Protein AF-A0A2P2JIM6-F1 (afdb_monomer_lite)

pLDDT: mean 84.63, std 5.93, range [65.19, 93.25]

Radius of gyration: 16.38 Å; chains: 1; bounding box: 48×23×27 Å

Foldseek 3Di:
DDPQQDWDWDADPVRDIDIGRDPSHCLCVDPPHDPDDDDDCPPDNCVPVDDDDPPDDD

InterPro domains:
  IPR039169 Protein Abitram [PTHR13651] (1-57)

Organism: Rhizophora mucronata (NCBI:txid61149)

Structure (mmCIF, N/CA/C/O backbone):
data_AF-A0A2P2JIM6-F1
#
_entry.id   AF-A0A2P2JIM6-F1
#
loop_
_atom_site.group_PDB
_atom_site.id
_atom_site.type_symbol
_atom_site.label_atom_id
_atom_site.label_alt_id
_atom_site.label_comp_id
_atom_site.label_asym_id
_atom_site.label_entity_id
_atom_site.label_seq_id
_atom_site.pdbx_PDB_ins_code
_atom_site.Cartn_x
_atom_site.Cartn_y
_atom_site.Cartn_z
_atom_site.occupancy
_atom_site.B_iso_or_equiv
_atom_site.auth_seq_id
_atom_site.auth_comp_id
_atom_site.auth_asym_id
_atom_site.auth_atom_id
_atom_site.pdbx_PDB_model_num
ATOM 1 N N . MET A 1 1 ? -18.284 5.977 -7.174 1.00 65.19 1 MET A N 1
ATOM 2 C CA . MET A 1 1 ? -17.481 5.652 -5.975 1.00 65.19 1 MET A CA 1
ATOM 3 C C . MET A 1 1 ? -18.460 5.243 -4.883 1.00 65.19 1 MET A C 1
ATOM 5 O O . MET A 1 1 ? -19.399 5.998 -4.660 1.00 65.19 1 MET A O 1
ATOM 9 N N . LYS A 1 2 ? -18.356 4.038 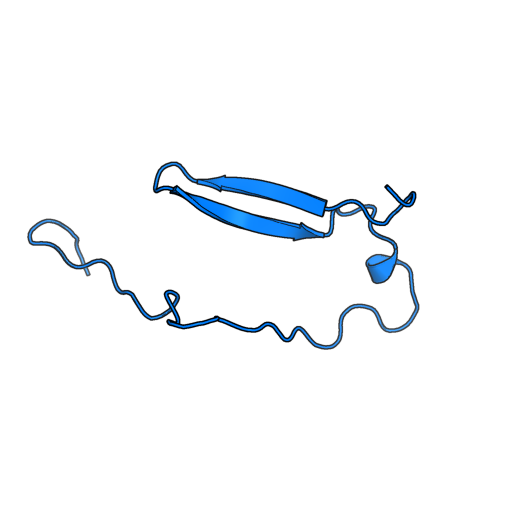-4.307 1.00 81.31 2 LYS A N 1
ATOM 10 C CA . LYS A 1 2 ? -19.265 3.631 -3.220 1.00 81.31 2 LYS A CA 1
ATOM 11 C C . LYS A 1 2 ? -18.821 4.316 -1.914 1.00 81.31 2 LYS A C 1
ATOM 13 O O . LYS A 1 2 ? -17.618 4.327 -1.654 1.00 81.31 2 LYS A O 1
ATOM 18 N N . PRO A 1 3 ? -19.736 4.892 -1.115 1.00 83.44 3 PRO A N 1
ATOM 19 C CA . PRO A 1 3 ? -19.390 5.449 0.193 1.00 83.44 3 PRO A CA 1
ATOM 20 C C . PRO A 1 3 ? -18.734 4.388 1.088 1.00 83.44 3 PRO A C 1
ATOM 22 O O . PRO A 1 3 ? -19.216 3.259 1.133 1.00 83.44 3 PRO A O 1
ATOM 25 N N . GLY A 1 4 ? -17.635 4.732 1.768 1.00 86.25 4 GLY A N 1
ATOM 26 C CA . GLY A 1 4 ? -16.894 3.804 2.637 1.00 86.25 4 GLY A C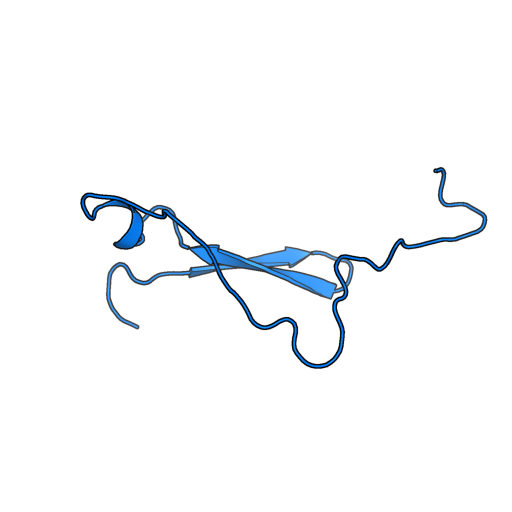A 1
ATOM 27 C C . GLY A 1 4 ? -16.050 2.750 1.908 1.00 86.25 4 GLY A C 1
ATOM 28 O O . GLY A 1 4 ? -15.600 1.800 2.538 1.00 86.25 4 GLY A O 1
ATOM 29 N N . TYR A 1 5 ? -15.846 2.889 0.594 1.00 89.06 5 TYR A N 1
ATOM 30 C CA . TYR A 1 5 ? -14.906 2.078 -0.199 1.00 89.06 5 TYR A CA 1
ATOM 31 C C . TYR A 1 5 ? -13.759 2.933 -0.748 1.00 89.06 5 TYR A C 1
ATOM 33 O O . TYR A 1 5 ? -13.303 2.785 -1.883 1.00 89.06 5 TYR A O 1
ATOM 41 N N . ASP A 1 6 ? -13.354 3.915 0.039 1.00 89.69 6 ASP A N 1
ATOM 42 C CA . ASP A 1 6 ? -12.320 4.874 -0.282 1.00 89.69 6 ASP A CA 1
ATOM 43 C C . ASP A 1 6 ? -10.919 4.280 -0.102 1.00 89.69 6 ASP A C 1
ATOM 45 O O . ASP A 1 6 ? -10.602 3.593 0.868 1.00 89.69 6 ASP A O 1
ATOM 49 N N . GLN A 1 7 ? -10.067 4.553 -1.083 1.00 91.62 7 GLN A N 1
ATOM 50 C CA . GLN A 1 7 ? -8.664 4.164 -1.091 1.00 91.62 7 GLN A CA 1
ATOM 51 C C . GLN A 1 7 ? -7.810 5.423 -1.065 1.00 91.62 7 GLN A C 1
ATOM 53 O O . GLN A 1 7 ? -8.230 6.480 -1.544 1.00 91.62 7 GLN A O 1
ATOM 58 N N . TYR A 1 8 ? -6.594 5.300 -0.552 1.00 91.19 8 TYR A N 1
ATOM 59 C CA . TYR A 1 8 ? -5.594 6.349 -0.653 1.00 91.19 8 TYR A CA 1
ATOM 60 C C . TYR A 1 8 ? -4.460 5.914 -1.575 1.00 91.19 8 TYR A C 1
ATOM 62 O O . TYR A 1 8 ? -4.116 4.734 -1.670 1.00 91.19 8 TYR A O 1
ATOM 70 N N . ILE A 1 9 ? -3.866 6.900 -2.240 1.00 91.38 9 ILE A N 1
ATOM 71 C CA . ILE A 1 9 ? -2.688 6.716 -3.081 1.00 91.38 9 ILE A CA 1
ATOM 72 C C . ILE A 1 9 ? -1.573 7.565 -2.491 1.00 91.38 9 ILE A C 1
ATOM 74 O O . ILE A 1 9 ? -1.663 8.792 -2.458 1.00 91.38 9 ILE A O 1
ATOM 78 N N . TYR A 1 10 ? -0.504 6.911 -2.056 1.00 91.69 10 TYR A N 1
ATOM 79 C CA . TYR A 1 10 ? 0.730 7.574 -1.669 1.00 91.69 10 TYR A CA 1
ATOM 80 C C . TYR A 1 10 ? 1.753 7.447 -2.794 1.00 91.69 10 TYR A C 1
ATOM 82 O O . TYR A 1 10 ? 2.189 6.349 -3.143 1.00 91.69 10 TYR A O 1
ATOM 90 N N . ARG A 1 11 ? 2.136 8.581 -3.381 1.00 93.25 11 ARG A N 1
ATOM 91 C CA . ARG A 1 11 ? 3.096 8.635 -4.484 1.00 93.25 11 ARG A CA 1
ATOM 92 C C . ARG A 1 11 ? 4.473 9.005 -3.948 1.00 93.25 11 ARG A C 1
ATOM 94 O O . ARG A 1 11 ? 4.672 10.104 -3.442 1.00 93.25 11 ARG A O 1
ATOM 101 N N . HIS A 1 12 ? 5.426 8.097 -4.098 1.00 86.88 12 HIS A N 1
ATOM 102 C CA . HIS A 1 12 ? 6.806 8.319 -3.701 1.00 86.88 12 HIS A CA 1
ATOM 103 C C . HIS A 1 12 ? 7.617 8.951 -4.847 1.00 86.8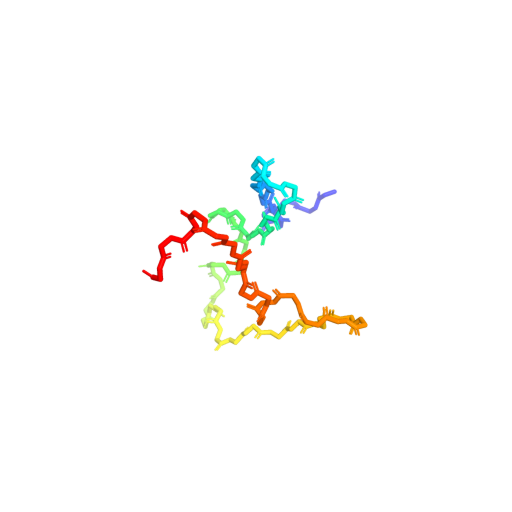8 12 HIS A C 1
ATOM 105 O O . HIS A 1 12 ? 7.349 8.732 -6.031 1.00 86.88 12 HIS A O 1
ATOM 111 N N . ALA A 1 13 ? 8.644 9.732 -4.503 1.00 86.50 13 ALA A N 1
ATOM 112 C CA . ALA A 1 13 ? 9.446 10.488 -5.470 1.00 86.50 13 ALA A CA 1
ATOM 113 C C . ALA A 1 13 ? 10.244 9.605 -6.452 1.00 86.50 13 ALA A C 1
ATOM 115 O O . ALA A 1 13 ? 10.576 10.044 -7.547 1.00 86.50 13 ALA A O 1
ATOM 116 N N . ASN A 1 14 ? 10.516 8.345 -6.097 1.00 83.31 14 ASN A N 1
ATOM 117 C CA . ASN A 1 14 ? 11.170 7.370 -6.984 1.00 83.31 14 ASN A CA 1
ATOM 118 C C . ASN A 1 14 ? 10.222 6.737 -8.027 1.00 83.31 14 ASN A C 1
ATOM 120 O O . ASN A 1 14 ? 10.601 5.763 -8.674 1.00 83.31 14 ASN A O 1
ATOM 124 N N . GLY A 1 15 ? 8.989 7.237 -8.155 1.00 81.19 15 GLY A N 1
ATOM 125 C CA . GLY A 1 15 ? 7.995 6.727 -9.100 1.00 81.19 15 GLY A CA 1
ATOM 126 C C . GLY A 1 15 ? 7.208 5.507 -8.612 1.00 81.19 15 GLY A C 1
ATOM 127 O O . GLY A 1 15 ? 6.323 5.050 -9.331 1.00 81.19 15 GLY A O 1
ATOM 128 N N . LEU A 1 16 ? 7.478 4.994 -7.406 1.00 83.94 16 LEU A N 1
ATOM 129 C CA . LEU A 1 16 ? 6.623 3.990 -6.771 1.00 83.94 16 LEU A CA 1
ATOM 130 C C . LEU A 1 16 ? 5.347 4.641 -6.225 1.00 83.94 16 LEU A C 1
ATOM 132 O O . LEU A 1 16 ? 5.365 5.773 -5.735 1.00 83.94 16 LEU A O 1
ATOM 136 N N . CYS A 1 17 ? 4.242 3.903 -6.274 1.00 89.38 17 CYS A N 1
ATOM 137 C CA . CYS A 1 17 ? 3.000 4.275 -5.613 1.00 89.38 17 CYS A CA 1
ATOM 138 C C . CYS A 1 17 ? 2.552 3.148 -4.686 1.00 89.38 17 CYS A C 1
ATOM 140 O O . CYS A 1 17 ? 2.661 1.971 -5.024 1.00 89.38 17 CYS A O 1
ATOM 142 N N . VAL A 1 18 ? 2.078 3.530 -3.505 1.00 88.31 18 VAL A N 1
ATOM 143 C CA . VAL A 1 18 ? 1.439 2.635 -2.544 1.00 88.31 18 VAL A CA 1
ATOM 144 C C . VAL A 1 18 ? -0.047 2.950 -2.573 1.00 88.31 18 VAL A C 1
ATOM 146 O O . VAL A 1 18 ? -0.434 4.109 -2.426 1.00 88.31 18 VAL A O 1
ATOM 149 N N . ILE A 1 19 ? -0.865 1.926 -2.786 1.00 90.44 19 ILE A N 1
ATOM 150 C CA . ILE A 1 19 ? -2.323 2.023 -2.746 1.00 90.44 19 ILE A CA 1
ATOM 151 C C . ILE A 1 19 ? -2.776 1.286 -1.491 1.00 90.44 19 ILE A C 1
ATOM 153 O O . ILE A 1 19 ? -2.339 0.162 -1.251 1.00 90.44 19 ILE A O 1
ATOM 157 N N . GLY A 1 20 ? -3.622 1.921 -0.686 1.00 90.50 20 GLY A N 1
ATOM 158 C CA . GLY A 1 20 ? -4.145 1.326 0.541 1.00 90.50 20 GLY A CA 1
ATOM 159 C C . GLY A 1 20 ? -5.608 1.673 0.776 1.00 90.50 20 GLY A C 1
ATOM 160 O O . GLY A 1 20 ? -6.179 2.531 0.102 1.00 90.50 20 GLY A O 1
ATOM 161 N N . LEU A 1 21 ? -6.220 0.991 1.740 1.00 92.25 21 LEU A N 1
ATOM 162 C CA . LEU A 1 21 ? -7.585 1.276 2.176 1.00 92.25 21 LEU A CA 1
ATOM 163 C C . LEU A 1 21 ? -7.575 2.484 3.112 1.00 92.25 21 LEU A C 1
ATOM 165 O O . LEU A 1 21 ? -6.757 2.548 4.030 1.00 92.25 21 LEU A O 1
ATOM 169 N N . ALA A 1 22 ? -8.471 3.444 2.892 1.00 90.00 22 ALA A N 1
ATOM 170 C CA . ALA A 1 22 ? -8.608 4.568 3.808 1.00 90.00 22 ALA A CA 1
ATOM 171 C C . ALA A 1 22 ? -9.069 4.085 5.200 1.00 90.00 22 ALA A C 1
ATOM 173 O O . ALA A 1 22 ? -9.781 3.085 5.287 1.00 90.00 22 ALA A O 1
ATOM 174 N N . PRO A 1 23 ? -8.739 4.792 6.297 1.00 86.31 23 PRO A N 1
ATOM 175 C CA . PRO A 1 23 ? -9.170 4.402 7.648 1.00 86.31 23 PRO A CA 1
ATOM 176 C C . PRO A 1 23 ? -10.694 4.279 7.802 1.00 86.31 23 PRO A C 1
ATOM 178 O O . PRO A 1 23 ? -11.197 3.552 8.652 1.00 86.31 23 PRO A O 1
ATOM 181 N N . THR A 1 24 ? -11.436 4.997 6.965 1.00 87.31 24 THR A N 1
ATOM 182 C CA . THR A 1 24 ? -12.898 5.010 6.872 1.00 87.31 24 THR A CA 1
ATOM 183 C C . THR A 1 24 ? -13.491 3.813 6.127 1.00 87.31 24 THR A C 1
ATOM 185 O O . THR A 1 24 ? -14.718 3.659 6.133 1.00 87.31 24 THR A O 1
ATOM 188 N N . HIS A 1 25 ? -12.656 2.966 5.521 1.00 90.31 25 HIS A N 1
ATOM 189 C CA . HIS A 1 25 ? -13.088 1.876 4.659 1.00 90.31 25 HIS A CA 1
ATOM 190 C C . HIS A 1 25 ? -13.880 0.808 5.434 1.00 90.31 25 HIS A C 1
ATOM 192 O O . HIS A 1 25 ? -13.511 0.402 6.536 1.00 90.31 25 HIS A O 1
ATOM 198 N N . VAL A 1 26 ? -14.966 0.316 4.835 1.00 89.56 26 VAL A N 1
ATOM 199 C CA . VAL A 1 26 ? -15.939 -0.591 5.472 1.00 89.56 26 VAL A CA 1
ATOM 200 C C . VAL A 1 26 ? -15.332 -1.913 5.949 1.00 89.56 26 VAL A C 1
ATOM 202 O O . VAL A 1 26 ? -15.718 -2.407 6.997 1.00 89.56 26 VAL A O 1
ATOM 205 N N . VAL A 1 27 ? -14.303 -2.414 5.258 1.00 87.56 27 VAL A N 1
ATOM 206 C CA . VAL A 1 27 ? -13.511 -3.601 5.652 1.00 87.56 27 VAL A CA 1
ATOM 207 C C . VAL A 1 27 ? -12.996 -3.553 7.095 1.00 87.56 27 VAL A C 1
ATOM 209 O O . VAL A 1 27 ? -12.803 -4.601 7.701 1.00 87.56 27 VAL A O 1
ATOM 212 N N . PHE A 1 28 ? -12.769 -2.365 7.662 1.00 86.44 28 PHE A N 1
ATOM 213 C CA . PHE A 1 28 ? -12.327 -2.230 9.053 1.00 86.44 28 PHE A CA 1
ATOM 214 C C . PHE A 1 28 ? -13.473 -2.270 10.076 1.00 86.44 28 PHE A C 1
ATOM 216 O O . PHE A 1 28 ? -13.209 -2.296 11.275 1.00 86.44 28 PHE A O 1
ATOM 223 N N . LYS A 1 29 ? -14.732 -2.233 9.626 1.00 84.38 29 LYS A N 1
ATOM 224 C CA . LYS A 1 29 ? -15.937 -2.208 10.472 1.00 84.38 29 LYS A CA 1
ATOM 225 C C . LYS A 1 29 ? -16.653 -3.557 10.538 1.00 84.38 29 LYS A C 1
ATOM 227 O O . LYS A 1 29 ? -17.430 -3.763 11.463 1.00 84.38 29 LYS A O 1
ATOM 232 N N . ASP A 1 30 ? -16.403 -4.441 9.577 1.00 80.69 30 ASP A N 1
ATOM 233 C CA . ASP A 1 30 ? -17.002 -5.774 9.534 1.00 80.69 30 ASP A CA 1
ATOM 234 C C . ASP A 1 30 ? -16.334 -6.707 10.564 1.00 80.69 30 ASP A C 1
ATOM 236 O O . ASP A 1 30 ? -15.108 -6.709 10.726 1.00 80.69 30 ASP A O 1
ATOM 240 N N . GLU A 1 31 ? -17.136 -7.513 11.271 1.00 80.69 31 GLU A N 1
ATOM 241 C CA . GLU A 1 31 ? -16.625 -8.524 12.206 1.00 80.69 31 GLU A CA 1
ATOM 242 C C . GLU A 1 31 ? -15.717 -9.522 11.469 1.00 80.69 31 GLU A C 1
ATOM 244 O O . GLU A 1 31 ? -16.101 -10.120 10.465 1.00 80.69 31 GLU A O 1
ATOM 249 N N . GLY A 1 32 ? -14.490 -9.690 11.968 1.00 81.31 32 GLY A N 1
ATOM 250 C CA . GLY A 1 32 ? -13.454 -10.534 11.359 1.00 81.31 32 GLY A CA 1
ATOM 251 C C . GLY A 1 32 ? -12.324 -9.756 10.678 1.00 81.31 32 GLY A C 1
ATOM 252 O O . GLY A 1 32 ? -11.206 -10.266 10.624 1.00 81.31 32 GLY A O 1
ATOM 253 N N . GLY A 1 33 ? -12.559 -8.509 10.252 1.00 85.06 33 GLY A N 1
ATOM 254 C CA . GLY A 1 33 ? -11.528 -7.631 9.684 1.00 85.06 33 GLY A CA 1
ATOM 255 C C . GLY A 1 33 ? -10.734 -8.235 8.512 1.00 85.06 33 GLY A C 1
ATOM 256 O O . GLY A 1 33 ? -11.185 -9.135 7.804 1.00 85.06 33 GLY A O 1
ATOM 257 N N . ILE A 1 34 ? -9.519 -7.720 8.286 1.00 87.12 34 ILE A N 1
ATOM 258 C CA . ILE A 1 34 ? -8.603 -8.242 7.260 1.00 87.12 34 ILE A CA 1
ATOM 259 C C . ILE A 1 34 ? -7.823 -9.423 7.843 1.00 87.12 34 ILE A C 1
ATOM 261 O O . ILE A 1 34 ? -6.931 -9.227 8.666 1.00 87.12 34 ILE A O 1
ATOM 265 N N . ILE A 1 35 ? -8.116 -10.637 7.378 1.00 90.31 35 ILE A N 1
ATOM 266 C CA . ILE A 1 35 ? -7.416 -11.863 7.806 1.00 90.31 35 ILE A CA 1
ATOM 267 C C . ILE A 1 35 ? -6.279 -12.279 6.865 1.00 90.31 35 ILE A C 1
ATOM 269 O O . ILE A 1 35 ? -5.350 -12.969 7.275 1.00 90.31 35 ILE A O 1
ATOM 273 N N . ALA A 1 36 ? -6.354 -11.875 5.598 1.00 89.19 36 ALA A N 1
ATOM 274 C CA . ALA A 1 36 ? -5.378 -12.198 4.569 1.00 89.19 36 ALA A CA 1
ATOM 275 C C . ALA A 1 36 ? -5.441 -11.163 3.441 1.00 89.19 36 ALA A C 1
ATOM 277 O O . ALA A 1 36 ? -6.484 -10.552 3.197 1.00 89.19 36 ALA A O 1
ATOM 278 N N . VAL A 1 37 ? -4.321 -10.987 2.744 1.00 86.06 37 VAL A N 1
ATOM 279 C CA . VAL A 1 37 ? -4.213 -10.152 1.547 1.00 86.06 37 VAL A CA 1
ATOM 280 C C . VAL A 1 37 ? -3.499 -10.976 0.487 1.00 86.06 37 VAL A C 1
ATOM 282 O O . VAL A 1 37 ? -2.416 -11.496 0.741 1.00 86.06 37 VAL A O 1
ATOM 285 N N . ASP A 1 38 ? -4.110 -11.078 -0.688 1.00 89.31 38 ASP A N 1
ATOM 286 C CA . ASP A 1 38 ? -3.525 -11.712 -1.865 1.00 89.31 38 ASP A CA 1
ATOM 287 C C . ASP A 1 38 ? -3.573 -10.731 -3.040 1.00 89.31 38 ASP A C 1
ATOM 289 O O . ASP A 1 38 ? -4.513 -9.939 -3.173 1.00 89.31 38 ASP A O 1
ATOM 293 N N . PHE A 1 39 ? -2.533 -10.740 -3.867 1.00 85.88 39 PHE A N 1
ATOM 294 C CA . PHE A 1 39 ? -2.424 -9.858 -5.021 1.00 85.88 39 PHE A CA 1
ATOM 295 C C . PHE A 1 39 ? -1.528 -10.461 -6.099 1.00 85.88 39 PHE A C 1
ATOM 297 O O . PHE A 1 39 ? -0.514 -11.103 -5.837 1.00 85.88 39 PHE A O 1
ATOM 304 N N . ASN A 1 40 ? -1.877 -10.187 -7.354 1.00 88.38 40 ASN A N 1
ATOM 305 C CA . ASN A 1 40 ? -1.090 -10.618 -8.499 1.00 88.38 40 ASN A CA 1
ATOM 306 C C . ASN A 1 40 ? 0.042 -9.612 -8.781 1.00 88.38 40 ASN A C 1
ATOM 308 O O . ASN A 1 40 ? -0.213 -8.438 -9.050 1.00 88.38 40 ASN A O 1
ATOM 312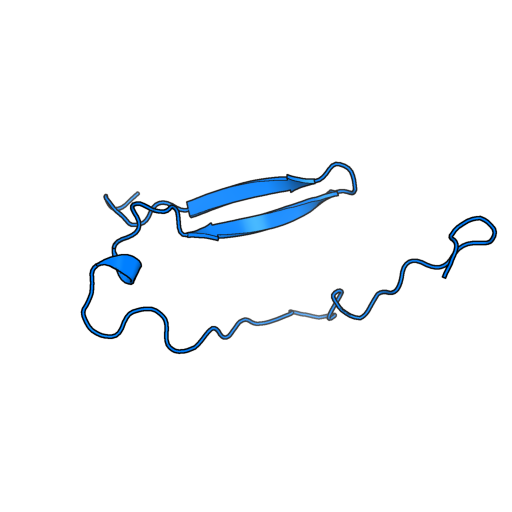 N N . VAL A 1 41 ? 1.293 -10.079 -8.762 1.00 84.69 41 VAL A N 1
ATOM 313 C 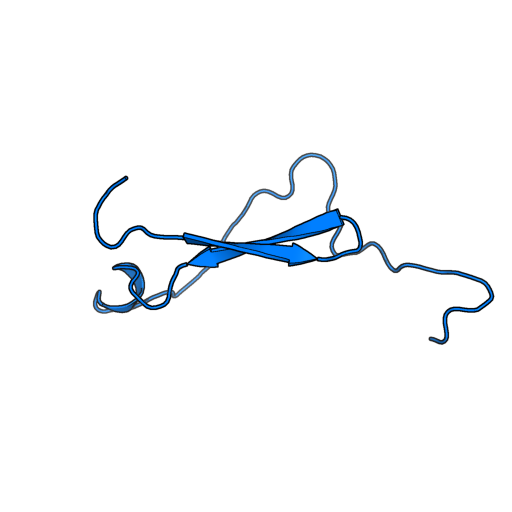CA . VAL A 1 41 ? 2.501 -9.274 -9.052 1.00 84.69 41 VAL A CA 1
ATOM 314 C C . VAL A 1 41 ? 2.726 -9.007 -10.550 1.00 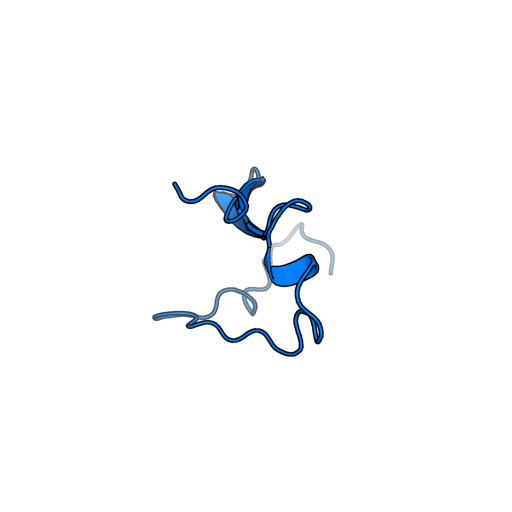84.69 41 VAL A C 1
ATOM 316 O O . VAL A 1 41 ? 3.651 -8.294 -10.945 1.00 84.69 41 VAL A O 1
ATOM 319 N N . GLY A 1 42 ? 1.876 -9.560 -11.412 1.00 87.06 42 GLY A N 1
ATOM 320 C CA . GLY A 1 42 ? 1.969 -9.439 -12.859 1.00 87.06 42 GLY A CA 1
ATOM 321 C C . GLY A 1 42 ? 3.191 -10.169 -13.416 1.00 87.06 42 GLY A C 1
ATOM 322 O O . GLY A 1 42 ? 3.562 -11.246 -12.962 1.00 87.06 42 GLY A O 1
ATOM 323 N N . LYS A 1 43 ? 3.828 -9.585 -14.437 1.00 85.88 43 LYS A N 1
ATOM 324 C CA . LYS A 1 43 ? 4.959 -10.218 -15.141 1.00 85.88 43 LYS A CA 1
ATOM 325 C C . LYS A 1 43 ? 6.249 -10.295 -14.322 1.00 85.88 43 LYS A C 1
ATOM 327 O O . LYS A 1 43 ? 7.134 -11.070 -14.676 1.00 85.88 43 LYS A O 1
ATOM 332 N N . SER A 1 44 ? 6.431 -9.441 -13.318 1.00 79.00 44 SER A N 1
ATOM 333 C CA . SER A 1 44 ? 7.702 -9.350 -12.597 1.00 79.00 44 SER A CA 1
ATOM 334 C C . SER A 1 44 ? 7.485 -8.794 -11.202 1.00 79.00 44 SER A C 1
ATOM 336 O O . SER A 1 44 ? 7.051 -7.651 -11.055 1.00 79.00 44 SER A O 1
ATOM 338 N N . ASP A 1 45 ? 7.859 -9.580 -10.197 1.00 84.06 45 ASP A N 1
ATOM 339 C CA . ASP A 1 45 ? 7.926 -9.105 -8.824 1.00 84.06 45 ASP A CA 1
ATOM 340 C C . ASP A 1 45 ? 9.075 -8.096 -8.671 1.00 84.06 45 ASP A C 1
ATOM 342 O O . ASP A 1 45 ? 10.247 -8.400 -8.910 1.00 84.06 45 ASP A O 1
ATOM 346 N N . ARG A 1 46 ? 8.720 -6.864 -8.296 1.00 77.44 46 ARG A N 1
ATOM 347 C CA . ARG A 1 46 ? 9.676 -5.781 -8.049 1.00 77.44 46 ARG A CA 1
ATOM 348 C C . ARG A 1 46 ? 10.067 -5.653 -6.577 1.00 77.44 46 ARG A C 1
ATOM 350 O O . ARG A 1 46 ? 10.984 -4.886 -6.288 1.00 77.44 46 ARG A O 1
ATOM 357 N N . ALA A 1 47 ? 9.426 -6.387 -5.665 1.00 74.69 47 ALA A N 1
ATOM 358 C CA . ALA A 1 47 ? 9.750 -6.365 -4.239 1.00 74.69 47 ALA A CA 1
ATOM 359 C C . ALA A 1 47 ? 11.163 -6.906 -3.971 1.00 74.69 47 ALA A C 1
ATOM 361 O O . ALA A 1 47 ? 11.881 -6.375 -3.127 1.00 74.69 47 ALA A O 1
ATOM 362 N N . GLY A 1 48 ? 11.601 -7.896 -4.755 1.00 75.25 48 GLY A N 1
ATOM 363 C CA . GLY A 1 48 ? 12.965 -8.430 -4.710 1.00 75.25 48 GLY A CA 1
ATOM 364 C C . GLY A 1 48 ? 14.037 -7.533 -5.343 1.00 75.25 48 GLY A C 1
ATOM 365 O O . GLY A 1 48 ? 15.223 -7.864 -5.277 1.00 75.25 48 GLY A O 1
ATOM 366 N N . ILE A 1 49 ? 13.675 -6.403 -5.967 1.00 79.19 49 ILE A N 1
ATOM 367 C CA . ILE A 1 49 ? 14.650 -5.523 -6.624 1.00 79.19 49 ILE A CA 1
ATOM 368 C C . ILE A 1 49 ? 15.408 -4.728 -5.559 1.00 79.19 49 ILE A C 1
ATOM 370 O O . ILE A 1 49 ? 15.028 -3.624 -5.159 1.00 79.19 49 ILE A O 1
ATOM 374 N N . LYS A 1 50 ? 16.543 -5.280 -5.127 1.00 80.00 50 LYS A N 1
ATOM 375 C CA . LYS A 1 50 ? 17.520 -4.548 -4.323 1.00 80.00 50 LYS A CA 1
ATOM 376 C C . LYS A 1 50 ? 18.196 -3.511 -5.217 1.00 80.00 50 LYS A C 1
ATOM 378 O O . LYS A 1 50 ? 18.940 -3.847 -6.135 1.00 80.00 50 LYS A O 1
ATOM 383 N N . VAL A 1 51 ? 17.947 -2.231 -4.950 1.00 78.62 51 VAL A N 1
ATOM 384 C CA . VAL A 1 51 ? 18.666 -1.144 -5.626 1.00 78.62 51 VAL A CA 1
ATOM 385 C C . VAL A 1 51 ? 20.125 -1.191 -5.176 1.00 78.62 51 VAL A C 1
ATOM 387 O O . VAL A 1 51 ? 20.424 -0.876 -4.024 1.00 78.62 51 VAL A O 1
ATOM 390 N N . THR A 1 52 ? 21.021 -1.562 -6.085 1.00 81.00 52 THR A N 1
ATOM 391 C CA . THR A 1 52 ? 22.471 -1.591 -5.869 1.00 81.00 52 THR A CA 1
ATOM 392 C C . THR A 1 52 ? 23.137 -0.390 -6.540 1.00 81.00 52 THR A C 1
ATOM 394 O O . THR A 1 52 ? 22.619 0.190 -7.495 1.00 81.00 52 THR A O 1
ATOM 397 N N . GLY A 1 53 ? 24.281 0.044 -6.014 1.00 85.25 53 GLY A N 1
ATOM 398 C CA . GLY A 1 53 ? 25.050 1.131 -6.612 1.00 85.25 53 GLY A CA 1
ATOM 399 C C . GLY A 1 53 ? 26.298 1.454 -5.807 1.00 85.25 53 GLY A C 1
ATOM 400 O O . GLY A 1 53 ? 26.311 1.302 -4.592 1.00 85.25 53 GLY A O 1
ATOM 401 N N . LYS A 1 54 ? 27.340 1.960 -6.477 1.00 83.94 54 LYS A N 1
ATOM 402 C CA . LYS A 1 54 ? 28.676 2.201 -5.890 1.00 83.94 54 LYS A CA 1
ATOM 403 C C . LYS A 1 54 ? 28.672 3.081 -4.627 1.00 83.94 54 LYS A C 1
ATOM 405 O O . LYS A 1 54 ? 29.601 3.017 -3.836 1.00 83.94 54 LYS A O 1
ATOM 410 N N . ARG A 1 55 ? 27.650 3.933 -4.466 1.00 82.81 55 ARG A N 1
ATOM 411 C CA . ARG A 1 55 ? 27.464 4.844 -3.318 1.00 82.81 55 ARG A CA 1
ATOM 412 C C . ARG A 1 55 ? 26.334 4.430 -2.372 1.00 82.81 55 ARG A C 1
ATOM 414 O O . ARG A 1 55 ? 26.114 5.105 -1.371 1.00 82.81 55 ARG A O 1
ATOM 421 N N . LYS A 1 56 ? 25.584 3.376 -2.694 1.00 79.12 56 LYS A N 1
ATOM 422 C CA . LYS A 1 56 ? 24.487 2.904 -1.854 1.00 79.12 56 LYS A CA 1
ATOM 423 C C . LYS A 1 56 ? 25.087 1.966 -0.813 1.00 79.12 56 LYS A C 1
ATOM 425 O O . LYS A 1 56 ? 25.563 0.896 -1.171 1.00 79.12 56 LYS A O 1
ATOM 430 N N . LYS A 1 57 ? 25.145 2.430 0.438 1.00 71.25 57 LYS A N 1
ATOM 431 C CA . LYS A 1 57 ? 25.585 1.603 1.568 1.00 71.25 57 LYS A CA 1
ATOM 432 C C . LYS A 1 57 ? 24.644 0.404 1.709 1.00 71.25 57 LYS A C 1
ATOM 434 O O . LYS A 1 57 ? 23.458 0.539 1.397 1.00 71.25 57 LYS A O 1
ATOM 439 N N . GLU A 1 58 ? 25.210 -0.736 2.103 1.00 66.94 58 GLU A N 1
ATOM 440 C CA . GLU A 1 58 ? 24.436 -1.934 2.448 1.00 66.94 58 GLU A CA 1
ATOM 441 C C . GLU A 1 58 ? 23.509 -1.697 3.637 1.00 66.94 58 GLU A C 1
ATOM 443 O O . GLU A 1 58 ? 23.892 -0.911 4.537 1.00 66.94 58 GLU A O 1
#

Sequence (58 aa):
MKPGYDQYIYRHANGLCVIGLAPTHVVFKDEGGIIAVDFNVGKSDRAGIKVTGKRKKE

Secondary structure (DSSP, 8-state):
--TT--EEEEE-TTS-EEEEE-TT-GGGTSTT---------TT---TT-----TT---